Protein AF-A0A4Y7IIF0-F1 (afdb_monomer)

Solvent-accessible surface area (backbone atoms only — not comparable to full-atom values): 8599 Å² total; per-residue (Å²): 110,40,67,60,30,33,44,53,7,43,62,37,27,43,50,50,21,52,50,39,44,65,56,38,61,76,40,75,90,34,67,64,55,25,58,51,52,20,50,52,26,45,52,54,16,47,56,34,34,53,54,16,48,53,45,45,53,49,52,52,68,73,35,79,96,60,82,59,67,66,52,51,52,51,52,52,51,42,49,54,52,48,53,51,52,52,51,42,57,74,76,62,59,61,57,91,87,39,90,60,29,64,59,51,50,53,51,53,49,56,52,51,51,50,44,41,52,50,28,47,56,41,48,55,47,51,44,62,73,67,61,63,66,66,67,58,59,52,50,53,52,49,51,52,52,52,54,49,51,51,47,54,53,46,52,56,53,63,74,76,109

pLDDT: mean 95.7, std 2.89, range [79.69, 98.5]

Sequence (161 aa):
MHGILNALSWGFLFPVGVIMARYLRTFDSLDPAWFNLHVSCQVLGYILGVAGWGTGMKLGYESIGIEFPLHRKIGIALFCLCTMQVLFALFLRPKKDHKHRTLWNFYHHIQGYLIVILGIVNMFKGLTILSPADKWINSYTLILYILLGIAIFAEVVTWIV

Radius of gyration: 17.08 Å; Cα contacts (8 Å, |Δi|>4): 125; chains: 1; bounding box: 37×32×48 Å

Secondary structure (DSSP, 8-state):
-HHHHHHHIIIIIHHHHHHHHHHGGG-GGGTTHHHHHHHHHHHHHHHHHHHHHHHHHHHHHHSTT---HHHHHHHHHHHHHHHHHHHHHHHS---TT-TTHHHHHHHHHHHHHHHHHHHHHHHHHHHHHH---HHHHHHHHHHHHHHHHHHHHHHHHHHH-

Mean predicted aligned error: 3.1 Å

Structure (mmCIF, N/CA/C/O backbone):
data_AF-A0A4Y7IIF0-F1
#
_entry.id   AF-A0A4Y7IIF0-F1
#
loop_
_atom_site.group_PDB
_atom_site.id
_atom_site.type_symbol
_atom_site.label_atom_id
_atom_site.label_alt_id
_atom_site.label_comp_id
_atom_site.label_asym_id
_atom_site.label_entity_id
_atom_site.label_seq_id
_atom_site.pdbx_PDB_ins_code
_atom_site.Cartn_x
_atom_site.Cartn_y
_atom_site.Cartn_z
_atom_site.occupancy
_atom_site.B_iso_or_equiv
_atom_site.auth_seq_id
_atom_site.auth_comp_id
_atom_site.auth_asym_id
_atom_site.auth_atom_id
_atom_site.pdbx_PDB_model_num
ATOM 1 N N . MET A 1 1 ? 15.603 -1.467 -8.780 1.00 87.94 1 MET A N 1
ATOM 2 C CA . MET A 1 1 ? 15.177 -0.897 -7.479 1.00 87.94 1 MET A CA 1
ATOM 3 C C . MET A 1 1 ? 13.700 -0.498 -7.475 1.00 87.94 1 MET A C 1
ATOM 5 O O . MET A 1 1 ? 12.959 -1.065 -6.686 1.00 87.94 1 MET A O 1
ATOM 9 N N . HIS A 1 2 ? 13.251 0.385 -8.382 1.00 95.56 2 HIS A N 1
ATOM 10 C CA . HIS A 1 2 ? 11.852 0.845 -8.490 1.00 95.56 2 HIS A CA 1
ATOM 11 C C . HIS A 1 2 ? 10.797 -0.273 -8.355 1.00 95.56 2 HIS A C 1
ATOM 13 O O . HIS A 1 2 ? 9.946 -0.205 -7.473 1.00 95.56 2 HIS A O 1
ATOM 19 N N . GLY A 1 3 ? 10.874 -1.331 -9.172 1.00 95.31 3 GLY A N 1
ATOM 20 C CA . GLY A 1 3 ? 9.888 -2.421 -9.138 1.00 95.31 3 GLY A CA 1
ATOM 21 C C . GLY A 1 3 ? 9.791 -3.141 -7.786 1.00 95.31 3 GLY A C 1
ATOM 22 O O . GLY A 1 3 ? 8.690 -3.416 -7.327 1.00 95.31 3 GLY A O 1
ATOM 23 N N . ILE A 1 4 ? 10.921 -3.376 -7.106 1.00 96.06 4 ILE A N 1
ATOM 24 C CA . ILE A 1 4 ? 10.956 -4.054 -5.796 1.00 96.06 4 ILE A CA 1
ATOM 25 C C . ILE A 1 4 ? 10.292 -3.186 -4.721 1.00 96.06 4 ILE A C 1
ATOM 27 O O . ILE A 1 4 ? 9.462 -3.679 -3.961 1.00 96.06 4 ILE A O 1
ATOM 31 N N . LEU A 1 5 ? 10.612 -1.887 -4.689 1.00 97.94 5 LEU A N 1
ATOM 32 C CA . LEU A 1 5 ? 10.014 -0.943 -3.739 1.00 97.94 5 LEU A CA 1
ATOM 33 C C . LEU A 1 5 ? 8.489 -0.892 -3.888 1.00 97.94 5 LEU A C 1
ATOM 35 O O . LEU A 1 5 ? 7.765 -0.968 -2.898 1.00 97.94 5 LEU A O 1
ATOM 39 N N . ASN A 1 6 ? 8.002 -0.819 -5.128 1.00 97.81 6 ASN A N 1
ATOM 40 C CA . ASN A 1 6 ? 6.569 -0.760 -5.413 1.00 97.81 6 ASN A CA 1
ATOM 41 C C . ASN A 1 6 ? 5.860 -2.104 -5.173 1.00 97.81 6 ASN A C 1
ATOM 43 O O . ASN A 1 6 ? 4.716 -2.101 -4.723 1.00 97.81 6 ASN A O 1
ATOM 47 N N . ALA A 1 7 ? 6.537 -3.237 -5.390 1.00 97.12 7 ALA A N 1
ATOM 48 C CA . ALA A 1 7 ? 6.006 -4.558 -5.061 1.00 97.12 7 ALA A CA 1
ATOM 49 C C . ALA A 1 7 ? 5.789 -4.729 -3.552 1.00 97.12 7 ALA A C 1
ATOM 51 O O . ALA A 1 7 ? 4.722 -5.170 -3.136 1.00 97.12 7 ALA A O 1
ATOM 52 N N . LEU A 1 8 ? 6.768 -4.334 -2.732 1.00 98.12 8 LEU A N 1
ATOM 53 C CA . LEU A 1 8 ? 6.644 -4.385 -1.273 1.00 98.12 8 L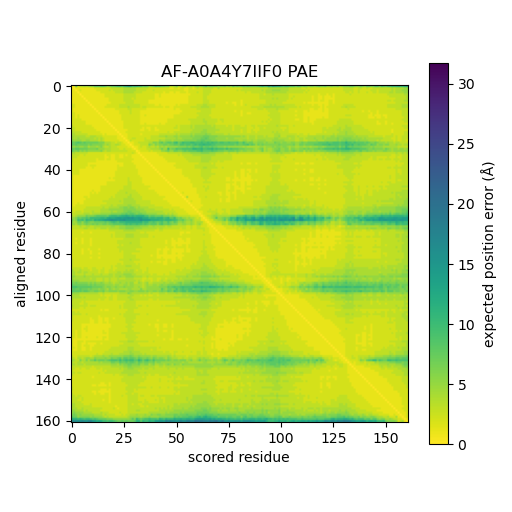EU A CA 1
ATOM 54 C C . LEU A 1 8 ? 5.611 -3.374 -0.755 1.00 98.12 8 LEU A C 1
ATOM 56 O O . LEU A 1 8 ? 4.833 -3.692 0.138 1.00 98.12 8 LEU A O 1
ATOM 60 N N . SER A 1 9 ? 5.581 -2.173 -1.333 1.00 98.44 9 SER A N 1
ATOM 61 C CA . SER A 1 9 ? 4.646 -1.104 -0.980 1.00 98.44 9 SER A CA 1
ATOM 62 C C . SER A 1 9 ? 3.218 -1.399 -1.470 1.00 98.44 9 SER A C 1
ATOM 64 O O . SER A 1 9 ? 2.416 -2.002 -0.753 1.00 98.44 9 SER A O 1
ATOM 66 N N . TRP A 1 10 ? 2.893 -0.977 -2.696 1.00 97.62 10 TRP A N 1
ATOM 67 C CA . TRP A 1 10 ? 1.559 -1.040 -3.299 1.00 97.62 10 TRP A CA 1
ATOM 68 C C . TRP A 1 10 ? 1.091 -2.469 -3.542 1.00 97.62 10 TRP A C 1
ATOM 70 O O . TRP A 1 10 ? -0.101 -2.749 -3.453 1.00 97.62 10 TRP A O 1
ATOM 80 N N . GLY A 1 11 ? 2.029 -3.367 -3.849 1.00 95.94 11 GLY A N 1
ATOM 81 C CA . GLY A 1 11 ? 1.728 -4.759 -4.153 1.00 95.94 11 GLY A CA 1
ATOM 82 C C . GLY A 1 11 ? 1.442 -5.633 -2.931 1.00 95.94 11 GLY A C 1
ATOM 83 O O . GLY A 1 11 ? 0.768 -6.647 -3.091 1.00 95.94 11 GLY A O 1
ATOM 84 N N . PHE A 1 12 ? 1.918 -5.264 -1.736 1.00 97.81 12 PHE A N 1
ATOM 85 C CA . PHE A 1 12 ? 1.857 -6.139 -0.561 1.00 97.81 12 PHE A CA 1
ATOM 86 C C . PHE A 1 12 ? 1.415 -5.427 0.724 1.00 97.81 12 PHE A C 1
ATOM 88 O O . PHE A 1 12 ? 0.351 -5.747 1.253 1.00 97.81 12 PHE A O 1
ATOM 95 N N . LEU A 1 13 ? 2.175 -4.444 1.221 1.00 98.44 13 LEU A N 1
ATOM 96 C CA . LEU A 1 13 ? 1.900 -3.805 2.516 1.00 98.44 13 LEU A CA 1
ATOM 97 C C . LEU A 1 13 ? 0.543 -3.090 2.559 1.00 98.44 13 LEU A C 1
ATOM 99 O O . LEU A 1 13 ? -0.176 -3.221 3.550 1.00 98.44 13 LEU A O 1
ATOM 103 N N . PHE A 1 14 ? 0.169 -2.376 1.492 1.00 98.12 14 PHE A N 1
ATOM 104 C CA . PHE A 1 14 ? -1.135 -1.705 1.410 1.00 98.12 14 PHE A CA 1
ATOM 105 C C . PHE A 1 14 ? -2.311 -2.704 1.472 1.00 98.12 14 PHE A C 1
ATOM 107 O O . PHE A 1 14 ? -3.145 -2.560 2.373 1.00 98.12 14 PHE A O 1
ATOM 114 N N . PRO A 1 15 ? -2.380 -3.737 0.600 1.00 98.12 15 PRO A N 1
ATOM 115 C CA . PRO A 1 15 ? -3.394 -4.790 0.692 1.00 98.12 15 PRO A CA 1
ATOM 116 C C . PRO A 1 15 ? -3.454 -5.471 2.064 1.00 98.12 15 PRO A C 1
ATOM 118 O O . PRO A 1 15 ? -4.530 -5.577 2.652 1.00 98.12 15 PRO A O 1
ATOM 121 N N . VAL A 1 16 ? -2.302 -5.881 2.607 1.00 98.25 16 VAL A N 1
ATOM 122 C CA . VAL A 1 16 ? -2.213 -6.565 3.907 1.00 98.25 16 VAL A CA 1
ATOM 123 C C . VAL A 1 16 ? -2.732 -5.672 5.033 1.00 98.25 16 VAL A C 1
ATOM 125 O O . VAL A 1 16 ? -3.555 -6.107 5.837 1.00 98.25 16 VAL A O 1
ATOM 128 N N . GLY A 1 17 ? -2.333 -4.399 5.061 1.00 97.75 17 GLY A N 1
ATOM 129 C CA . GLY A 1 17 ? -2.814 -3.441 6.052 1.00 97.75 17 GLY A CA 1
ATOM 130 C C . GLY A 1 17 ? -4.327 -3.208 5.980 1.00 97.75 17 GLY A C 1
ATOM 131 O O . GLY A 1 17 ? -4.964 -3.019 7.018 1.00 97.75 17 GLY A O 1
ATOM 132 N N . VAL A 1 18 ? -4.926 -3.230 4.784 1.00 97.31 18 VAL A N 1
ATOM 133 C CA . VAL A 1 18 ? -6.386 -3.108 4.607 1.00 97.31 18 VAL A CA 1
ATOM 134 C C . VAL A 1 18 ? -7.114 -4.363 5.091 1.00 97.31 18 VAL A C 1
ATOM 136 O O . VAL A 1 18 ? -8.102 -4.238 5.813 1.00 97.31 18 VAL A O 1
ATOM 139 N N . ILE A 1 19 ? -6.610 -5.554 4.753 1.00 97.06 19 ILE A N 1
ATOM 140 C CA . ILE A 1 19 ? -7.151 -6.839 5.225 1.00 97.06 19 ILE A CA 1
ATOM 141 C C . ILE A 1 19 ? -7.118 -6.884 6.757 1.00 97.06 19 ILE A C 1
ATOM 143 O O . ILE A 1 19 ? -8.152 -7.106 7.386 1.00 97.06 19 ILE A O 1
ATOM 147 N N . MET A 1 20 ? -5.975 -6.572 7.376 1.00 95.19 20 MET A N 1
ATOM 148 C CA . MET A 1 20 ? -5.856 -6.549 8.838 1.00 95.19 20 MET A CA 1
ATOM 149 C C . MET A 1 20 ? -6.840 -5.576 9.489 1.00 95.19 20 MET A C 1
ATOM 151 O O . MET A 1 20 ? -7.526 -5.951 10.434 1.00 95.19 20 MET A O 1
ATOM 155 N N . ALA A 1 21 ? -6.976 -4.354 8.965 1.00 95.88 21 ALA A N 1
ATOM 156 C CA . ALA A 1 21 ? -7.941 -3.401 9.510 1.00 95.88 21 ALA A CA 1
ATOM 157 C C . ALA A 1 21 ? -9.391 -3.863 9.375 1.00 95.88 21 ALA A C 1
ATOM 159 O O . ALA A 1 21 ? -10.197 -3.544 10.241 1.00 95.88 21 ALA A O 1
ATOM 160 N N . ARG A 1 22 ? -9.746 -4.568 8.297 1.00 95.12 22 ARG A N 1
ATOM 161 C CA . ARG A 1 22 ? -11.117 -5.043 8.080 1.00 95.12 22 ARG A CA 1
ATOM 162 C C . ARG A 1 22 ? -11.486 -6.159 9.051 1.00 95.12 22 ARG A C 1
ATOM 164 O O . ARG A 1 22 ? -12.557 -6.081 9.644 1.00 95.12 22 ARG A O 1
ATOM 171 N N . TYR A 1 23 ? -10.618 -7.156 9.196 1.00 95.25 23 TYR A N 1
ATOM 172 C CA . TYR A 1 23 ? -10.962 -8.393 9.900 1.00 95.25 23 TYR A CA 1
ATOM 173 C C . TYR A 1 23 ? -10.497 -8.423 11.350 1.00 95.25 23 TYR A C 1
ATOM 175 O O . TYR A 1 23 ? -11.199 -8.952 12.191 1.00 95.25 23 TYR A O 1
ATOM 183 N N . LEU A 1 24 ? -9.347 -7.837 11.693 1.00 93.69 24 LEU A N 1
ATOM 184 C CA . LEU A 1 24 ? -8.879 -7.882 13.084 1.00 93.69 24 LEU A CA 1
ATOM 185 C C . LEU A 1 24 ? -9.639 -6.899 13.982 1.00 93.69 24 LEU A C 1
ATOM 187 O O . LEU A 1 24 ? -9.710 -7.112 15.187 1.00 93.69 24 LEU A O 1
ATOM 191 N N . ARG A 1 25 ? -10.251 -5.850 13.410 1.00 92.25 25 ARG A N 1
ATOM 192 C CA . ARG A 1 25 ? -11.047 -4.874 14.173 1.00 92.25 25 ARG A CA 1
ATOM 193 C C . ARG A 1 25 ? -12.346 -5.440 14.755 1.00 92.25 25 ARG A C 1
ATOM 195 O O . ARG A 1 25 ? -12.983 -4.739 15.530 1.00 92.25 25 ARG A O 1
ATOM 202 N N . THR A 1 26 ? -12.797 -6.615 14.305 1.00 91.50 26 THR A N 1
ATOM 203 C CA . THR A 1 26 ? -14.040 -7.241 14.792 1.00 91.50 26 THR A CA 1
ATOM 204 C C . THR A 1 26 ? -13.846 -7.926 16.140 1.00 91.50 26 THR A C 1
ATOM 206 O O . THR A 1 26 ? -14.822 -8.238 16.806 1.00 91.50 26 THR A O 1
ATOM 209 N N . PHE A 1 27 ? -12.597 -8.162 16.543 1.00 90.50 27 PHE A N 1
ATOM 210 C CA . PHE A 1 27 ? -12.260 -8.796 17.808 1.00 90.50 27 PHE A CA 1
ATOM 211 C C . PHE A 1 27 ? -11.881 -7.726 18.830 1.00 90.50 27 PHE A C 1
ATOM 213 O O . PHE A 1 27 ? -10.809 -7.128 18.734 1.00 90.50 27 PHE A O 1
ATOM 220 N N . ASP A 1 28 ? -12.724 -7.523 19.843 1.00 89.06 28 ASP A N 1
ATOM 221 C CA . ASP A 1 28 ? -12.468 -6.537 20.904 1.00 89.06 28 ASP A CA 1
ATOM 222 C C . ASP A 1 28 ? -11.149 -6.805 21.651 1.00 89.06 28 ASP A C 1
ATOM 224 O O . ASP A 1 28 ? -10.451 -5.873 22.046 1.00 89.06 28 ASP A O 1
ATOM 228 N N . SER A 1 29 ? -10.747 -8.077 21.772 1.00 91.44 29 SER A N 1
ATOM 229 C CA . SER A 1 29 ? -9.470 -8.488 22.378 1.00 91.44 29 SER A CA 1
ATOM 230 C C . SER A 1 29 ? -8.231 -8.015 21.609 1.00 91.44 29 SER A C 1
ATOM 232 O O . SER A 1 29 ? -7.125 -8.049 22.148 1.00 91.44 29 SER A O 1
ATOM 234 N N . LEU A 1 30 ? -8.398 -7.579 20.357 1.00 91.69 30 LEU A N 1
ATOM 235 C CA . LEU A 1 30 ? -7.330 -7.062 19.510 1.00 91.69 30 LEU A CA 1
ATOM 236 C C . LEU A 1 30 ? -7.310 -5.531 19.447 1.00 91.69 30 LEU A C 1
ATOM 238 O O . LEU A 1 30 ? -6.503 -4.986 18.693 1.00 91.69 30 LEU A O 1
ATOM 242 N N . ASP A 1 31 ? -8.136 -4.805 20.205 1.00 90.94 31 ASP A N 1
ATOM 243 C CA . ASP A 1 31 ? -7.987 -3.350 20.356 1.00 90.94 31 ASP A CA 1
ATOM 244 C C . ASP A 1 31 ? -6.903 -3.045 21.413 1.00 90.94 31 ASP A C 1
ATOM 246 O O . ASP A 1 31 ? -6.967 -3.584 22.518 1.00 90.94 31 ASP A O 1
ATOM 250 N N . PRO A 1 32 ? -5.876 -2.211 21.133 1.00 93.75 32 PRO A N 1
ATOM 251 C CA . PRO A 1 32 ? -5.616 -1.427 19.917 1.00 93.75 32 PRO A CA 1
ATOM 252 C C . PRO A 1 32 ? -4.649 -2.093 18.913 1.00 93.75 32 PRO A C 1
ATOM 254 O O . PRO A 1 32 ? -4.182 -1.440 17.976 1.00 93.75 32 PRO A O 1
ATOM 257 N N . ALA A 1 33 ? -4.297 -3.367 19.100 1.00 95.94 33 ALA A N 1
ATOM 258 C CA . ALA A 1 33 ? -3.335 -4.088 18.263 1.00 95.94 33 ALA A CA 1
ATOM 259 C C . ALA A 1 33 ? -3.685 -4.064 16.762 1.00 95.94 33 ALA A C 1
ATOM 261 O O . ALA A 1 33 ? -2.808 -3.768 15.950 1.00 95.94 33 ALA A O 1
ATOM 262 N N . TRP A 1 34 ? -4.949 -4.291 16.377 1.00 96.19 34 TRP A N 1
ATOM 263 C CA . TRP A 1 34 ? -5.381 -4.231 14.971 1.00 96.19 34 TRP A CA 1
ATOM 264 C C . TRP A 1 34 ? -5.086 -2.861 14.343 1.00 96.19 34 TRP A C 1
ATOM 266 O O . TRP A 1 34 ? -4.657 -2.769 13.190 1.00 96.19 34 TRP A O 1
ATOM 276 N N . PHE A 1 35 ? -5.296 -1.789 15.115 1.00 95.25 35 PHE A N 1
ATOM 277 C CA . PHE A 1 35 ? -5.114 -0.418 14.660 1.00 95.25 35 PHE A CA 1
ATOM 278 C C . PHE A 1 35 ? -3.629 -0.124 14.457 1.00 95.25 35 PHE A C 1
ATOM 280 O O . PHE A 1 35 ? -3.247 0.422 13.423 1.00 95.25 35 PHE A O 1
ATOM 287 N N . ASN A 1 36 ? -2.788 -0.555 15.399 1.00 97.00 36 ASN A N 1
ATOM 288 C CA . ASN A 1 36 ? -1.339 -0.409 15.299 1.00 97.00 36 ASN A CA 1
ATOM 289 C C . ASN A 1 36 ? -0.778 -1.187 14.104 1.00 97.00 36 ASN A C 1
ATOM 291 O O . ASN A 1 36 ? -0.030 -0.618 13.317 1.00 97.00 36 ASN A O 1
ATOM 295 N N . LEU A 1 37 ? -1.195 -2.443 13.908 1.00 97.12 37 LEU A N 1
ATOM 296 C CA . LEU A 1 37 ? -0.780 -3.256 12.761 1.00 97.12 37 LEU A CA 1
ATOM 297 C C . LEU A 1 37 ? -1.164 -2.604 11.430 1.00 97.12 37 LEU A C 1
ATOM 299 O O . LEU A 1 37 ? -0.337 -2.514 10.520 1.00 97.12 37 LEU A O 1
ATOM 303 N N . HIS A 1 38 ? -2.397 -2.099 11.325 1.00 97.62 38 HIS A N 1
ATOM 304 C CA . HIS A 1 38 ? -2.831 -1.348 10.153 1.00 97.62 38 HIS A CA 1
ATOM 305 C C . HIS A 1 38 ? -1.926 -0.139 9.905 1.00 97.62 38 HIS A C 1
ATOM 307 O O . HIS A 1 38 ? -1.354 -0.022 8.823 1.00 97.62 38 HIS A O 1
ATOM 313 N N . VAL A 1 39 ? -1.764 0.737 10.902 1.00 97.19 39 VAL A N 1
ATOM 314 C CA . VAL A 1 39 ? -0.964 1.963 10.775 1.00 97.19 39 VAL A CA 1
ATOM 315 C C . VAL A 1 39 ? 0.484 1.641 10.413 1.00 97.19 39 VAL A C 1
ATOM 317 O O . VAL A 1 39 ? 1.022 2.266 9.504 1.00 97.19 39 VAL A O 1
ATOM 320 N N . SER A 1 40 ? 1.101 0.641 11.046 1.00 97.81 40 SER A N 1
ATOM 321 C CA . SER A 1 40 ? 2.464 0.207 10.730 1.00 97.81 40 SER A CA 1
ATOM 322 C C . SER A 1 40 ? 2.601 -0.216 9.268 1.00 97.81 40 SER A C 1
ATOM 324 O O . SER A 1 40 ? 3.511 0.255 8.586 1.00 97.81 40 SER A O 1
ATOM 326 N N . CYS A 1 41 ? 1.676 -1.029 8.748 1.00 98.31 41 CYS A N 1
ATOM 327 C CA . CYS A 1 41 ? 1.676 -1.394 7.331 1.00 98.31 41 CYS A CA 1
ATOM 328 C C . CYS A 1 41 ? 1.495 -0.187 6.411 1.00 98.31 41 CYS A C 1
ATOM 330 O O . CYS A 1 41 ? 2.225 -0.077 5.428 1.00 98.31 41 CYS A O 1
ATOM 332 N N . GLN A 1 42 ? 0.570 0.728 6.725 1.00 98.25 42 GLN A N 1
ATOM 333 C CA . GLN A 1 42 ? 0.328 1.902 5.882 1.00 98.25 42 GLN A CA 1
ATOM 334 C C . GLN A 1 42 ? 1.515 2.868 5.876 1.00 98.25 42 GLN A C 1
ATOM 336 O O . GLN A 1 42 ? 1.890 3.369 4.821 1.00 98.25 42 GLN A O 1
ATOM 341 N N . VAL A 1 43 ? 2.144 3.112 7.028 1.00 97.94 43 VAL A N 1
ATOM 342 C CA . VAL A 1 43 ? 3.302 4.011 7.135 1.00 97.94 43 VAL A CA 1
ATOM 343 C C . VAL A 1 43 ? 4.518 3.415 6.428 1.00 97.94 43 VAL A C 1
ATOM 345 O O . VAL A 1 43 ? 5.136 4.097 5.612 1.00 97.94 43 VAL A O 1
ATOM 348 N N . LEU A 1 44 ? 4.837 2.139 6.672 1.00 98.31 44 LEU A N 1
ATOM 349 C CA . LEU A 1 44 ? 5.940 1.461 5.981 1.00 98.31 44 LEU A CA 1
ATOM 350 C C . LEU A 1 44 ? 5.683 1.377 4.473 1.00 98.31 44 LEU A C 1
ATOM 352 O O . LEU A 1 44 ? 6.570 1.683 3.673 1.00 98.31 44 LEU A O 1
ATOM 356 N N . GLY A 1 45 ? 4.455 1.026 4.084 1.00 98.44 45 GLY A N 1
ATOM 357 C CA . GLY A 1 45 ? 4.015 1.008 2.695 1.00 98.44 45 GLY A CA 1
ATOM 358 C C . GLY A 1 45 ? 4.191 2.372 2.039 1.00 98.44 45 GLY A C 1
ATOM 359 O O . GLY A 1 45 ? 4.777 2.454 0.963 1.00 98.44 45 GLY A O 1
ATOM 360 N N . TYR A 1 46 ? 3.774 3.450 2.700 1.00 98.44 46 TYR A N 1
ATOM 361 C CA . TYR A 1 46 ? 3.912 4.809 2.187 1.00 98.44 46 TYR A CA 1
ATOM 362 C C . TYR A 1 46 ? 5.376 5.242 2.046 1.00 98.44 46 TYR A C 1
ATOM 364 O O . TYR A 1 46 ? 5.742 5.761 0.996 1.00 98.44 46 TYR A O 1
ATOM 372 N N . ILE A 1 47 ? 6.242 4.970 3.029 1.00 98.38 47 ILE A N 1
ATOM 373 C CA . ILE A 1 47 ? 7.682 5.287 2.948 1.00 98.38 47 ILE A CA 1
ATOM 374 C C . ILE A 1 47 ? 8.322 4.603 1.731 1.00 98.38 47 ILE A C 1
ATOM 376 O O . ILE A 1 47 ? 8.988 5.253 0.920 1.00 98.38 47 ILE A O 1
ATOM 380 N N . LEU A 1 48 ? 8.077 3.300 1.561 1.00 98.50 48 LEU A N 1
ATOM 381 C CA . LEU A 1 48 ? 8.562 2.554 0.398 1.00 98.50 48 LEU A CA 1
ATOM 382 C C . LEU A 1 48 ? 7.927 3.055 -0.907 1.00 98.50 48 LEU A C 1
ATOM 384 O O . LEU A 1 48 ? 8.598 3.099 -1.936 1.00 98.50 48 LEU A O 1
ATOM 388 N N . GLY A 1 49 ? 6.661 3.469 -0.862 1.00 98.00 49 GLY A N 1
ATOM 389 C CA . GLY A 1 49 ? 5.916 4.018 -1.992 1.00 98.00 49 GLY A CA 1
ATOM 390 C C . GLY A 1 49 ? 6.452 5.371 -2.457 1.00 98.00 49 GLY A C 1
ATOM 391 O O . GLY A 1 49 ? 6.574 5.584 -3.658 1.00 98.00 49 GLY A O 1
ATOM 392 N N . VAL A 1 50 ? 6.857 6.253 -1.535 1.00 98.25 50 VAL A N 1
ATOM 393 C CA . VAL A 1 50 ? 7.530 7.531 -1.833 1.00 98.25 50 VAL A CA 1
ATOM 394 C C . VAL A 1 50 ? 8.859 7.270 -2.544 1.00 98.25 50 VAL A C 1
ATOM 396 O O . VAL A 1 50 ? 9.121 7.845 -3.601 1.00 98.25 50 VAL A O 1
ATOM 399 N N . ALA A 1 51 ? 9.683 6.361 -2.011 1.00 98.12 51 ALA A N 1
ATOM 400 C CA . ALA A 1 51 ? 10.948 5.982 -2.640 1.00 98.12 51 ALA A CA 1
ATOM 401 C C . ALA A 1 51 ? 10.729 5.306 -4.010 1.00 98.12 51 ALA A C 1
ATOM 403 O O . ALA A 1 51 ? 11.431 5.589 -4.986 1.00 98.12 51 ALA A O 1
ATOM 404 N N . GLY A 1 52 ? 9.720 4.439 -4.111 1.00 97.81 52 GLY A N 1
ATOM 405 C CA . GLY A 1 52 ? 9.295 3.799 -5.350 1.00 97.81 52 GLY A CA 1
ATOM 406 C C . GLY A 1 52 ? 8.857 4.820 -6.398 1.00 97.81 52 GLY A C 1
ATOM 407 O O . GLY A 1 52 ? 9.334 4.778 -7.528 1.00 97.81 52 GLY A O 1
ATOM 408 N N . TRP A 1 53 ? 8.015 5.779 -6.027 1.00 97.56 53 TRP A N 1
ATOM 409 C CA . TRP A 1 53 ? 7.578 6.861 -6.904 1.00 97.56 53 TRP A CA 1
ATOM 410 C C . TRP A 1 53 ? 8.757 7.732 -7.353 1.00 97.56 53 TRP A C 1
ATOM 412 O O . TRP A 1 53 ? 8.956 7.909 -8.553 1.00 97.56 53 TRP A O 1
ATOM 422 N N . GLY A 1 54 ? 9.606 8.181 -6.422 1.00 97.56 54 GLY A N 1
ATOM 423 C CA . GLY A 1 54 ? 10.772 9.012 -6.732 1.00 97.56 54 GLY A CA 1
ATOM 424 C C . GLY A 1 54 ? 11.757 8.327 -7.684 1.00 97.56 54 GLY A C 1
ATOM 425 O O . GLY A 1 54 ? 12.196 8.924 -8.666 1.00 97.56 54 GLY A O 1
ATOM 426 N N . THR A 1 55 ? 12.046 7.040 -7.464 1.00 97.38 55 THR A N 1
ATOM 427 C CA . THR A 1 55 ? 12.877 6.258 -8.397 1.00 97.38 55 THR A CA 1
ATOM 428 C C . THR A 1 55 ? 12.210 6.066 -9.760 1.00 97.38 55 THR A C 1
ATOM 430 O O . THR A 1 55 ? 12.910 6.053 -10.766 1.00 97.38 55 THR A O 1
ATOM 433 N N . GLY A 1 56 ? 10.879 5.971 -9.827 1.00 95.88 56 GLY A N 1
ATOM 434 C CA . GLY A 1 56 ? 10.135 5.905 -11.090 1.00 95.88 56 GLY A CA 1
ATOM 435 C C . GLY A 1 56 ? 10.202 7.210 -11.886 1.00 95.88 56 GLY A C 1
ATOM 436 O O . GLY A 1 56 ? 10.431 7.184 -13.093 1.00 95.88 56 GLY A O 1
ATOM 437 N N . MET A 1 57 ? 10.080 8.353 -11.205 1.00 95.62 57 MET A N 1
ATOM 438 C CA . MET A 1 57 ? 10.247 9.674 -11.821 1.00 95.62 57 MET A CA 1
ATO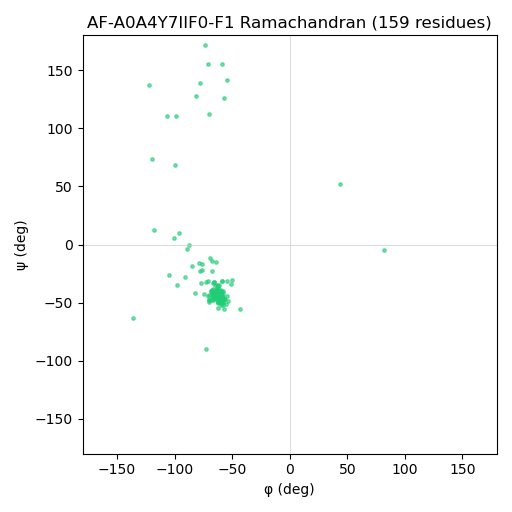M 439 C C . MET A 1 57 ? 11.666 9.859 -12.364 1.00 95.62 57 MET A C 1
ATOM 441 O O . MET A 1 57 ? 11.832 10.309 -13.496 1.00 95.62 57 MET A O 1
ATOM 445 N N . LYS A 1 58 ? 12.679 9.445 -11.591 1.00 95.56 58 LYS A N 1
ATOM 446 C CA . LYS A 1 58 ? 14.077 9.459 -12.031 1.00 95.56 58 LYS A CA 1
ATOM 447 C C . LYS A 1 58 ? 14.291 8.595 -13.279 1.00 95.56 58 LYS A C 1
ATOM 449 O O . LYS A 1 58 ? 14.858 9.084 -14.247 1.00 95.56 58 LYS A O 1
ATOM 454 N N . LEU A 1 59 ? 13.780 7.360 -13.291 1.00 93.38 59 LEU A N 1
ATOM 455 C CA . LEU A 1 59 ? 13.867 6.476 -14.461 1.00 93.38 59 LEU A CA 1
ATOM 456 C C . LEU A 1 59 ? 13.223 7.102 -15.704 1.00 93.38 59 LEU A C 1
ATOM 458 O O . LEU A 1 59 ? 13.788 7.014 -16.790 1.00 93.38 59 LEU A O 1
ATOM 462 N N . GLY A 1 60 ? 12.068 7.753 -15.548 1.00 91.88 60 GLY A N 1
ATOM 463 C CA . GLY A 1 60 ? 11.406 8.457 -16.646 1.00 91.88 60 GLY A CA 1
ATOM 464 C C . GLY A 1 60 ? 12.220 9.636 -17.185 1.00 91.88 60 GLY A C 1
ATOM 465 O O . GLY A 1 60 ? 12.252 9.843 -18.391 1.00 91.88 60 GLY A O 1
ATOM 466 N N . TYR A 1 61 ? 12.902 10.382 -16.311 1.00 92.12 61 TYR A N 1
ATOM 467 C CA . TYR A 1 61 ? 13.796 11.472 -16.713 1.00 92.12 61 TYR A CA 1
ATOM 468 C C . TYR A 1 61 ? 15.049 10.963 -17.445 1.00 92.12 61 TYR A C 1
ATOM 470 O O . TYR A 1 61 ? 15.469 11.555 -18.434 1.00 92.12 61 TYR A O 1
ATOM 478 N N . GLU A 1 62 ? 15.630 9.853 -16.985 1.00 93.69 62 GLU A N 1
ATOM 479 C CA . GLU A 1 62 ? 16.842 9.261 -17.572 1.00 93.69 62 GLU A CA 1
ATOM 480 C C . GLU A 1 62 ? 16.572 8.498 -18.887 1.00 93.69 62 GLU A C 1
ATOM 482 O O . GLU A 1 62 ? 17.499 8.256 -19.657 1.00 93.69 62 GLU A O 1
ATOM 487 N N . SER A 1 63 ? 15.314 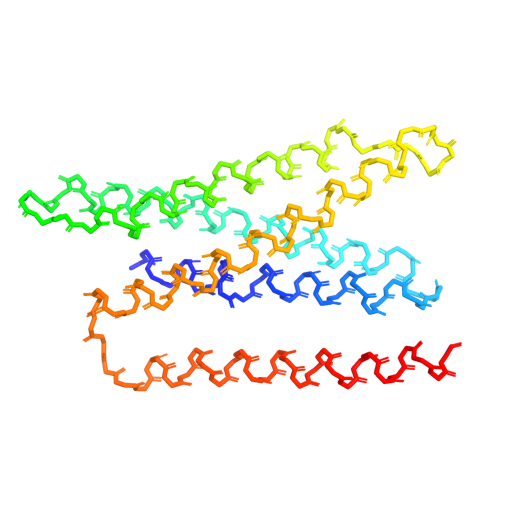8.146 -19.183 1.00 89.69 63 SER A N 1
ATOM 488 C CA . SER A 1 63 ? 14.920 7.355 -20.363 1.00 89.69 63 SER A CA 1
ATOM 489 C C . SER A 1 63 ? 14.380 8.233 -21.498 1.00 89.69 63 SER A C 1
ATOM 491 O O . SER A 1 63 ? 13.193 8.197 -21.827 1.00 89.69 63 SER A O 1
ATOM 493 N N . ILE A 1 64 ? 15.249 9.042 -22.108 1.00 89.31 64 ILE A N 1
ATOM 494 C CA . ILE A 1 64 ? 14.866 9.982 -23.176 1.00 89.31 64 ILE A CA 1
ATOM 495 C C . ILE A 1 64 ? 14.198 9.236 -24.344 1.00 89.31 64 ILE A C 1
ATOM 497 O O . ILE A 1 64 ? 14.754 8.290 -24.896 1.00 89.31 64 ILE A O 1
ATOM 501 N N . GLY A 1 65 ? 12.998 9.679 -24.732 1.00 87.62 65 GLY A N 1
ATOM 502 C CA . GLY A 1 65 ? 12.240 9.117 -25.858 1.00 87.62 65 GLY A CA 1
ATOM 503 C C . GLY A 1 65 ? 11.446 7.842 -25.547 1.00 87.62 65 GLY A C 1
ATOM 504 O O . GLY A 1 65 ? 10.679 7.399 -26.398 1.00 87.62 65 GLY A O 1
ATOM 505 N N . ILE A 1 66 ? 11.566 7.278 -24.340 1.00 89.44 66 ILE A N 1
ATOM 506 C CA . ILE A 1 66 ? 10.783 6.118 -23.898 1.00 89.44 66 ILE A CA 1
ATOM 507 C C . ILE A 1 66 ? 9.737 6.591 -22.892 1.00 89.44 66 ILE A C 1
ATOM 509 O O . ILE A 1 66 ? 10.053 6.946 -21.758 1.00 89.44 66 ILE A O 1
ATOM 513 N N . GLU A 1 67 ? 8.465 6.559 -23.286 1.00 89.31 67 GLU A N 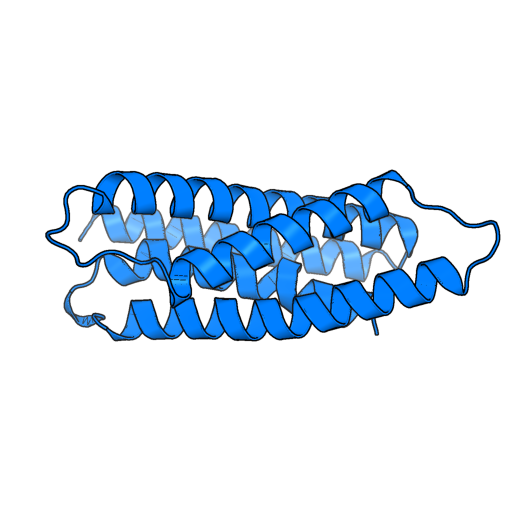1
ATOM 514 C CA . GLU A 1 67 ? 7.369 6.954 -22.407 1.00 89.31 67 GLU A CA 1
ATOM 515 C C . GLU A 1 67 ? 6.337 5.848 -22.198 1.00 89.31 67 GLU A C 1
ATOM 517 O O . GLU A 1 67 ? 5.840 5.229 -23.135 1.00 89.31 67 GLU A O 1
ATOM 522 N N . PHE A 1 68 ? 5.912 5.702 -20.942 1.00 94.19 68 PHE A N 1
ATOM 523 C CA . PHE A 1 68 ? 4.777 4.868 -20.551 1.00 94.19 68 PHE A CA 1
ATOM 524 C C . PHE A 1 68 ? 3.702 5.735 -19.878 1.00 94.19 68 PHE A C 1
ATOM 526 O O . PHE A 1 68 ? 3.538 5.699 -18.652 1.00 94.19 68 PHE A O 1
ATOM 533 N N . PRO A 1 69 ? 2.964 6.558 -20.651 1.00 93.56 69 PRO A N 1
ATOM 534 C CA . PRO A 1 69 ? 2.146 7.642 -20.110 1.00 93.56 69 PRO A CA 1
ATOM 535 C C . PRO A 1 69 ? 1.032 7.147 -19.187 1.00 93.56 69 PRO A C 1
ATOM 537 O O . PRO A 1 69 ? 0.734 7.798 -18.190 1.00 93.56 69 PRO A O 1
ATOM 540 N N . LEU A 1 70 ? 0.432 5.990 -19.474 1.00 96.88 70 LEU A N 1
ATOM 541 C CA . LEU A 1 70 ? -0.642 5.446 -18.644 1.00 96.88 70 LEU A CA 1
ATOM 542 C C . LEU A 1 70 ? -0.131 4.962 -17.278 1.00 96.88 70 LEU A C 1
ATOM 544 O O . LEU A 1 70 ? -0.707 5.328 -16.258 1.00 96.88 70 LEU A O 1
ATOM 548 N N . HIS A 1 71 ? 0.963 4.194 -17.247 1.00 97.25 71 HIS A N 1
ATOM 549 C CA . HIS A 1 71 ? 1.594 3.750 -15.996 1.00 97.25 71 HIS A CA 1
ATOM 550 C C . HIS A 1 71 ? 2.066 4.946 -15.157 1.00 97.25 71 HIS A C 1
ATOM 552 O O . HIS A 1 71 ? 1.794 5.018 -13.960 1.00 97.25 71 HIS A O 1
ATOM 558 N N . ARG A 1 72 ? 2.687 5.944 -15.804 1.00 96.75 72 ARG A N 1
ATOM 559 C CA . ARG A 1 72 ? 3.126 7.189 -15.159 1.00 96.75 72 ARG A CA 1
ATOM 560 C C . ARG A 1 72 ? 1.952 7.964 -14.550 1.00 96.75 72 ARG A C 1
ATOM 562 O O . ARG A 1 72 ? 2.012 8.331 -13.381 1.00 96.75 72 ARG A O 1
ATOM 569 N N . LYS A 1 73 ? 0.869 8.180 -15.306 1.00 97.62 73 LYS A N 1
ATOM 570 C CA . LYS A 1 73 ? -0.327 8.901 -14.829 1.00 97.62 73 LYS A CA 1
ATOM 571 C C . LYS A 1 73 ? -0.998 8.188 -13.655 1.00 97.62 73 LYS A C 1
ATOM 573 O O . LYS A 1 73 ? -1.313 8.842 -12.666 1.00 97.62 73 LYS A O 1
ATOM 578 N N . ILE A 1 74 ? -1.168 6.864 -13.734 1.00 98.25 74 ILE A N 1
ATOM 579 C CA . ILE A 1 74 ? -1.727 6.077 -12.625 1.00 98.25 74 ILE A CA 1
ATOM 580 C C . ILE A 1 74 ? -0.804 6.150 -11.406 1.00 98.25 74 ILE A C 1
ATOM 582 O O . ILE A 1 74 ? -1.288 6.395 -10.308 1.00 98.25 74 ILE A O 1
ATOM 586 N N . GLY A 1 75 ? 0.511 5.998 -11.587 1.00 97.88 75 GLY A N 1
ATOM 587 C CA . GLY A 1 75 ? 1.486 6.082 -10.499 1.00 97.88 75 GLY A CA 1
ATOM 588 C C . GLY A 1 75 ? 1.485 7.437 -9.783 1.00 97.88 75 GLY A C 1
ATOM 589 O O . GLY A 1 75 ? 1.528 7.477 -8.556 1.00 97.88 75 GLY A O 1
ATOM 590 N N . ILE A 1 76 ? 1.375 8.546 -10.523 1.00 98.12 76 ILE A N 1
ATOM 591 C CA . ILE A 1 76 ? 1.257 9.892 -9.938 1.00 98.12 76 ILE A CA 1
ATOM 592 C C . ILE A 1 76 ? -0.071 10.041 -9.186 1.00 98.12 76 ILE A C 1
ATOM 594 O O . ILE A 1 76 ? -0.071 10.486 -8.041 1.00 98.12 76 ILE A O 1
ATOM 598 N N . ALA A 1 77 ? -1.193 9.628 -9.786 1.00 98.12 77 ALA A N 1
ATOM 599 C CA . ALA A 1 77 ? -2.500 9.690 -9.132 1.00 98.12 77 ALA A CA 1
ATOM 600 C C . ALA A 1 77 ? -2.528 8.860 -7.838 1.00 98.12 77 ALA A C 1
ATOM 602 O O . ALA A 1 77 ? -2.987 9.341 -6.804 1.00 98.12 77 ALA A O 1
ATOM 603 N N . LEU A 1 78 ? -1.979 7.643 -7.880 1.00 97.62 78 LEU A N 1
ATOM 604 C CA . LEU A 1 78 ? -1.839 6.748 -6.735 1.00 97.62 78 LEU A CA 1
ATOM 605 C C . LEU A 1 78 ? -1.037 7.403 -5.605 1.00 97.62 78 LEU A C 1
ATOM 607 O O . LEU A 1 78 ? -1.481 7.396 -4.458 1.00 97.62 78 LEU A O 1
ATOM 611 N N . PHE A 1 79 ? 0.109 8.006 -5.935 1.00 98.12 79 PHE A N 1
ATOM 612 C CA . PHE A 1 79 ? 0.934 8.725 -4.971 1.00 98.12 79 PHE A CA 1
ATOM 613 C C . PHE A 1 79 ? 0.165 9.885 -4.327 1.00 98.12 79 PHE A C 1
ATOM 615 O O . PHE A 1 79 ? 0.082 9.952 -3.104 1.00 98.12 79 PHE A O 1
ATOM 622 N N . CYS A 1 80 ? -0.472 10.751 -5.122 1.00 98.38 80 CYS A N 1
ATOM 623 C CA . CYS A 1 80 ? -1.251 11.882 -4.608 1.00 98.38 80 CYS A CA 1
ATOM 624 C C . CYS A 1 80 ? -2.404 11.437 -3.693 1.00 98.38 80 CYS A C 1
ATOM 626 O O . CYS A 1 80 ? -2.565 11.978 -2.597 1.00 98.38 80 CYS A O 1
ATOM 628 N N . LEU A 1 81 ? -3.179 10.431 -4.112 1.00 98.19 81 LEU A N 1
ATOM 629 C CA . LEU A 1 81 ? -4.279 9.877 -3.319 1.00 98.19 81 LEU A CA 1
ATOM 630 C C . LEU A 1 81 ? -3.772 9.274 -2.008 1.00 98.19 81 LEU A C 1
ATOM 632 O O . LEU A 1 81 ? -4.376 9.488 -0.958 1.00 98.19 81 LEU A O 1
ATOM 636 N N . CYS A 1 82 ? -2.658 8.545 -2.039 1.00 98.19 82 CYS A N 1
ATOM 637 C CA . CYS A 1 82 ? -2.086 7.947 -0.841 1.00 98.19 82 CYS A CA 1
ATOM 638 C C . CYS A 1 82 ? -1.544 8.998 0.134 1.00 98.19 82 CYS A C 1
ATOM 640 O O . CYS A 1 82 ? -1.844 8.939 1.324 1.00 98.19 82 CYS A O 1
ATOM 642 N N . THR A 1 83 ? -0.836 10.012 -0.365 1.00 98.25 83 THR A N 1
ATOM 643 C CA . THR A 1 83 ? -0.381 11.145 0.449 1.00 98.25 83 THR A CA 1
ATOM 644 C C . THR A 1 83 ? -1.562 11.819 1.138 1.00 98.25 83 THR A C 1
ATOM 646 O O . THR A 1 83 ? -1.542 12.026 2.350 1.00 98.25 83 THR A O 1
ATOM 649 N N . MET A 1 84 ? -2.641 12.092 0.399 1.00 97.81 84 MET A N 1
ATOM 650 C CA . MET A 1 84 ? -3.850 12.683 0.970 1.00 97.81 84 MET A CA 1
ATOM 651 C C . MET A 1 84 ? -4.497 11.764 2.022 1.00 97.81 84 MET A C 1
ATOM 653 O O . MET A 1 84 ? -4.868 12.234 3.095 1.00 97.81 84 MET A O 1
ATOM 657 N N . GLN A 1 85 ? -4.574 10.456 1.762 1.00 97.75 85 GLN A N 1
ATOM 658 C CA . GLN A 1 85 ? -5.102 9.452 2.692 1.00 97.75 85 GLN A CA 1
ATOM 659 C C . GLN A 1 85 ? -4.319 9.427 4.015 1.00 97.75 85 GLN A C 1
ATOM 661 O O . GLN A 1 85 ? -4.922 9.452 5.089 1.00 97.75 85 GLN A O 1
ATOM 666 N N . VAL A 1 86 ? -2.984 9.398 3.943 1.00 96.75 86 VAL A N 1
ATOM 667 C CA . VAL A 1 86 ? -2.092 9.349 5.111 1.00 96.75 86 VAL A CA 1
ATOM 668 C C . VAL A 1 86 ? -2.176 10.646 5.912 1.00 96.75 86 VAL A C 1
ATOM 670 O O . VAL A 1 86 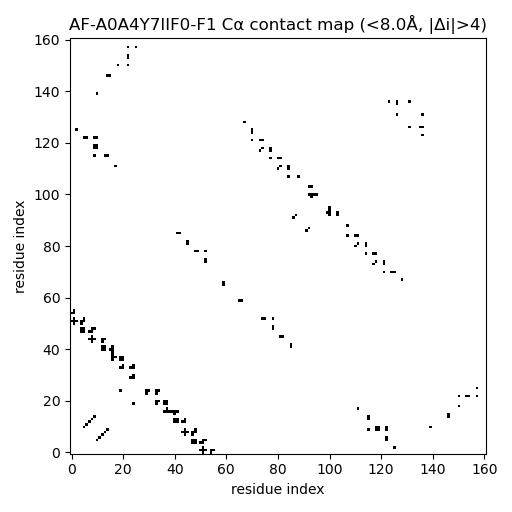? -2.384 10.599 7.124 1.00 96.75 86 VAL A O 1
ATOM 673 N N . LEU A 1 87 ? -2.098 11.809 5.256 1.00 96.56 87 LEU A N 1
ATOM 674 C CA . LEU A 1 87 ? -2.192 13.106 5.934 1.00 96.56 87 LEU A CA 1
ATOM 675 C C . LEU A 1 87 ? -3.545 13.280 6.639 1.00 96.56 87 LEU A C 1
ATOM 677 O O . LEU A 1 87 ? -3.593 13.672 7.805 1.00 96.56 87 LEU A O 1
ATOM 681 N N . PHE A 1 88 ? -4.650 12.928 5.975 1.00 95.38 88 PHE A N 1
ATOM 682 C CA . PHE A 1 88 ? -5.986 13.014 6.572 1.00 95.38 88 PHE A CA 1
ATOM 683 C C . PHE A 1 88 ? -6.161 12.037 7.738 1.00 95.38 88 PHE A C 1
ATOM 685 O O . PHE A 1 88 ? -6.895 12.333 8.682 1.00 95.38 88 PHE A O 1
ATOM 692 N N . ALA A 1 89 ? -5.500 10.879 7.694 1.00 94.94 89 ALA A N 1
ATOM 693 C CA . ALA A 1 89 ? -5.564 9.901 8.771 1.00 94.94 89 ALA A CA 1
ATOM 694 C C . ALA A 1 89 ? -4.709 10.257 9.988 1.00 94.94 89 ALA A C 1
ATOM 696 O O . ALA A 1 89 ? -5.121 9.957 11.108 1.00 94.94 89 ALA A O 1
ATOM 697 N N . LEU A 1 90 ? -3.567 10.915 9.792 1.00 93.25 90 LEU A N 1
ATOM 698 C CA . LEU A 1 90 ? -2.689 11.323 10.888 1.00 93.25 90 LEU A CA 1
ATOM 699 C C . LEU A 1 90 ? -3.140 12.630 11.544 1.00 93.25 90 LEU A C 1
ATOM 701 O O . LEU A 1 90 ? -3.131 12.728 12.767 1.00 93.25 90 LEU A O 1
ATOM 705 N N . PHE A 1 91 ? -3.561 13.618 10.750 1.00 94.06 91 PHE A N 1
ATOM 706 C CA . PHE A 1 91 ? -3.809 14.974 11.251 1.00 94.06 91 PHE A CA 1
ATOM 707 C C . PHE A 1 91 ? -5.289 15.330 11.392 1.00 94.06 91 PHE A C 1
ATOM 709 O O . PHE A 1 91 ? -5.635 16.173 12.214 1.00 94.06 91 PHE A O 1
ATOM 716 N N . LEU A 1 92 ? -6.174 14.701 10.610 1.00 94.06 92 LEU A N 1
ATOM 717 C CA . LEU A 1 92 ? -7.584 15.101 10.509 1.00 94.06 92 LEU A CA 1
ATOM 718 C C . LEU A 1 92 ? -8.562 14.014 10.966 1.00 94.06 92 LEU A C 1
ATOM 720 O O . LEU A 1 92 ? -9.761 14.129 10.715 1.00 94.06 92 LEU A O 1
ATOM 724 N N . ARG A 1 93 ? -8.082 12.959 11.636 1.00 95.25 93 ARG A N 1
ATOM 725 C CA . ARG A 1 93 ? -8.927 11.879 12.160 1.00 95.25 93 ARG A CA 1
ATOM 726 C C . ARG A 1 93 ? -9.776 12.386 13.340 1.00 95.25 93 ARG A C 1
ATOM 728 O O . ARG A 1 93 ? -9.225 12.618 14.415 1.00 95.25 93 ARG A O 1
ATOM 735 N N . PRO A 1 94 ? -11.115 12.480 13.214 1.00 94.88 94 PRO A N 1
ATOM 736 C CA . PRO A 1 94 ? -11.965 12.937 14.311 1.00 94.88 94 PRO A CA 1
ATOM 737 C C . PRO A 1 94 ? -12.057 11.893 15.429 1.00 94.88 94 PRO A C 1
ATOM 739 O O . PRO A 1 94 ? -11.939 10.686 15.163 1.00 94.88 94 PRO A O 1
ATOM 742 N N . LYS A 1 95 ? -12.351 12.354 16.655 1.00 93.56 95 LYS A N 1
ATOM 743 C CA . LYS A 1 95 ? -12.706 11.493 17.799 1.00 93.56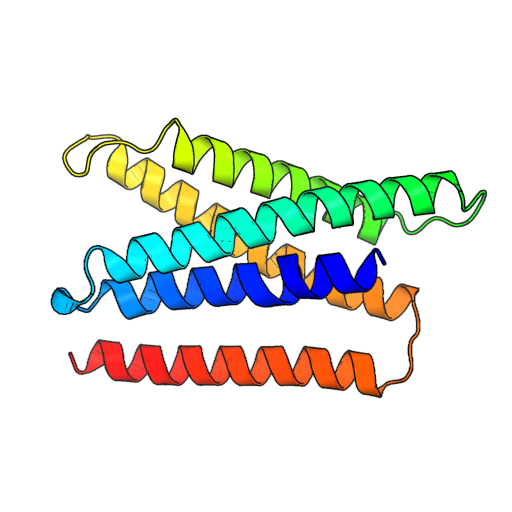 95 LYS A CA 1
ATOM 744 C C . LYS A 1 95 ? -13.943 10.639 17.488 1.00 93.56 95 LYS A C 1
ATOM 746 O O . LYS A 1 95 ? -14.738 10.989 16.612 1.00 93.56 95 LYS A O 1
ATOM 751 N N . LYS A 1 96 ? -14.084 9.498 18.177 1.00 89.75 96 LYS A N 1
ATOM 752 C CA . LYS A 1 96 ? -15.122 8.483 17.893 1.00 89.75 96 LYS A CA 1
ATOM 753 C C . LYS A 1 96 ? -16.554 9.045 17.997 1.00 89.75 96 LYS A C 1
ATOM 755 O O . LYS A 1 96 ? -17.410 8.618 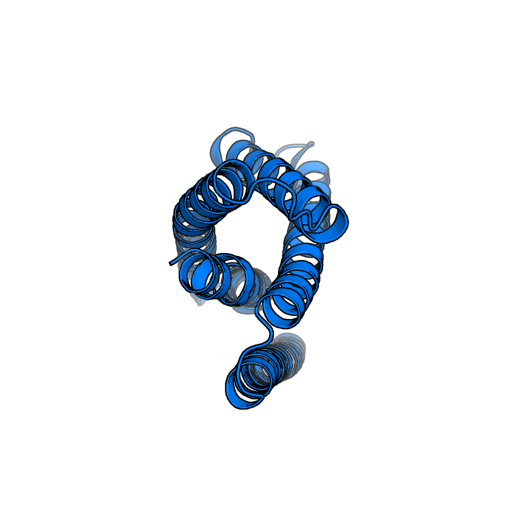17.238 1.00 89.75 96 LYS A O 1
ATOM 760 N N . ASP A 1 97 ? -16.773 10.021 18.868 1.00 93.25 97 ASP A N 1
ATOM 761 C CA . ASP A 1 97 ? -18.039 10.702 19.173 1.00 93.25 97 ASP A CA 1
ATOM 762 C C . ASP A 1 97 ? -18.331 11.934 18.290 1.00 93.25 97 ASP A C 1
ATOM 764 O O . ASP A 1 97 ? -19.389 12.551 18.389 1.00 93.25 97 ASP A O 1
ATOM 768 N N . HIS A 1 98 ? -17.412 12.316 17.399 1.00 95.38 98 HIS A N 1
ATOM 769 C CA . HIS A 1 98 ? -17.543 13.538 16.611 1.00 95.38 98 HIS A CA 1
ATOM 770 C C . HIS A 1 98 ? -18.513 13.385 15.423 1.00 95.38 98 HIS A C 1
ATOM 772 O O . HIS A 1 98 ? -18.424 12.421 14.664 1.00 95.38 98 HIS A O 1
ATOM 778 N N . LYS A 1 99 ? -19.349 14.399 15.144 1.00 94.88 99 LYS A N 1
ATOM 779 C CA . LYS A 1 99 ? -20.348 14.383 14.045 1.00 94.88 99 LYS A CA 1
ATOM 780 C C . LYS A 1 99 ? -19.782 14.062 12.652 1.00 94.88 99 LYS A C 1
ATOM 782 O O . LYS A 1 99 ? -20.457 13.472 11.817 1.00 94.88 99 LYS A O 1
ATOM 787 N N . HIS A 1 100 ? -18.530 14.443 12.389 1.00 94.12 100 HIS A N 1
ATOM 788 C CA . HIS A 1 100 ? -17.852 14.181 11.109 1.00 94.12 100 HIS A CA 1
ATOM 789 C C . HIS A 1 100 ? -17.130 12.825 11.052 1.00 94.12 100 HIS A C 1
ATOM 791 O O . HIS A 1 100 ? -16.547 12.496 10.021 1.00 94.12 100 HIS A O 1
ATOM 797 N N . ARG A 1 101 ? -17.159 12.019 12.124 1.00 95.50 101 ARG A N 1
ATOM 798 C CA . ARG A 1 101 ? -16.488 10.712 12.183 1.00 95.50 101 ARG A CA 1
ATOM 799 C C . ARG A 1 101 ? -16.996 9.761 11.101 1.00 95.50 101 ARG A C 1
ATOM 801 O O . ARG A 1 101 ? -16.188 9.103 10.453 1.00 95.50 101 ARG A O 1
ATOM 808 N N . THR A 1 102 ? -18.307 9.728 10.872 1.00 95.25 102 THR A N 1
ATOM 809 C CA . THR A 1 102 ? -18.934 8.871 9.854 1.00 95.25 102 THR A CA 1
ATOM 810 C C . THR A 1 102 ? -18.509 9.264 8.442 1.00 95.25 102 THR A C 1
ATOM 812 O O . THR A 1 102 ? -18.091 8.402 7.672 1.00 95.25 102 THR A O 1
ATOM 815 N N . LEU A 1 103 ? -18.527 10.566 8.124 1.00 95.50 103 LEU A N 1
ATOM 816 C CA . LEU A 1 103 ? -18.065 11.075 6.828 1.00 95.50 103 LEU A CA 1
ATOM 817 C C . LEU A 1 103 ? -16.576 10.777 6.609 1.00 95.50 103 LEU A C 1
ATOM 819 O O . LEU A 1 103 ? -16.189 10.313 5.539 1.00 95.50 103 LEU A O 1
ATOM 823 N N . TRP A 1 104 ? -15.751 10.988 7.638 1.00 97.50 104 TRP A N 1
ATOM 824 C CA . TRP A 1 104 ? -14.327 10.669 7.586 1.00 97.50 104 TRP A CA 1
ATOM 825 C C . TRP A 1 104 ? -14.092 9.169 7.352 1.00 97.50 104 TRP A C 1
ATOM 827 O O . TRP A 1 104 ? -13.268 8.821 6.514 1.00 97.50 104 TRP A O 1
ATOM 837 N N . ASN A 1 105 ? -14.835 8.278 8.024 1.00 96.25 105 ASN A N 1
ATOM 838 C CA . ASN A 1 105 ? -14.725 6.829 7.812 1.00 96.25 105 ASN A CA 1
ATOM 839 C C . ASN A 1 105 ? -15.097 6.447 6.370 1.00 96.25 105 ASN A C 1
ATOM 841 O O . ASN A 1 105 ? -14.389 5.662 5.748 1.00 96.25 105 ASN A O 1
ATOM 845 N N . PHE A 1 106 ? -16.186 7.006 5.833 1.00 96.50 106 PHE A N 1
ATOM 846 C CA . PHE A 1 106 ? -16.623 6.754 4.458 1.00 96.50 106 PHE A CA 1
ATOM 847 C C . PHE A 1 106 ? -15.552 7.159 3.440 1.00 96.50 106 PHE A C 1
ATOM 849 O O . PHE A 1 106 ? -15.130 6.337 2.625 1.00 96.50 106 PHE A O 1
ATOM 856 N N . TYR A 1 107 ? -15.056 8.395 3.549 1.00 96.50 107 TYR A N 1
ATOM 857 C CA . TYR A 1 107 ? -13.954 8.903 2.734 1.00 96.50 107 TYR A CA 1
ATOM 858 C C . TYR A 1 107 ? -12.710 8.011 2.849 1.00 96.50 107 TYR A C 1
ATOM 860 O O . TYR A 1 107 ? -12.184 7.541 1.840 1.00 96.50 107 TYR A O 1
ATOM 868 N N . HIS A 1 108 ? -12.288 7.710 4.080 1.00 97.56 108 HIS A N 1
ATOM 869 C CA . HIS A 1 108 ? -11.101 6.908 4.357 1.00 97.56 108 HIS A CA 1
ATOM 870 C C . HIS A 1 108 ? -11.210 5.501 3.754 1.00 97.56 108 HIS A C 1
ATOM 872 O O . HIS A 1 108 ? -10.242 4.996 3.188 1.00 97.56 108 HIS A O 1
ATOM 878 N N . HIS A 1 109 ? -12.379 4.864 3.826 1.00 96.62 109 HIS A N 1
ATOM 879 C CA . HIS A 1 109 ? -12.582 3.538 3.251 1.00 96.62 109 HIS A CA 1
ATOM 880 C C . HIS A 1 109 ? -12.571 3.556 1.721 1.00 96.62 109 HIS A C 1
ATOM 882 O O . HIS A 1 109 ? -11.828 2.780 1.121 1.00 96.62 109 HIS A O 1
ATOM 888 N N . ILE A 1 110 ? -13.334 4.450 1.086 1.00 97.06 110 ILE A N 1
ATOM 889 C CA . ILE A 1 110 ? -13.402 4.519 -0.382 1.00 97.06 110 ILE A CA 1
ATOM 890 C C . ILE A 1 110 ? -12.033 4.817 -0.979 1.00 97.06 110 ILE A C 1
ATOM 892 O O . ILE A 1 110 ? -11.586 4.121 -1.892 1.00 97.06 110 ILE A O 1
ATOM 896 N N . GLN A 1 111 ? -11.340 5.817 -0.442 1.00 97.44 111 GLN A N 1
ATOM 897 C CA . GLN A 1 111 ? -10.024 6.188 -0.936 1.00 97.44 111 GLN A CA 1
ATOM 898 C C . GLN A 1 111 ? -8.991 5.089 -0.681 1.00 97.44 111 GLN A C 1
ATOM 900 O O . GLN A 1 111 ? -8.183 4.802 -1.562 1.00 97.44 111 GLN A O 1
ATOM 905 N N . GLY A 1 112 ? -9.060 4.412 0.469 1.00 97.75 112 GLY A N 1
ATOM 906 C CA . GLY A 1 112 ? -8.228 3.246 0.762 1.00 97.75 112 GLY A CA 1
ATOM 907 C C . GLY A 1 112 ? -8.397 2.122 -0.266 1.00 97.75 112 GLY A C 1
ATOM 908 O O . GLY A 1 112 ? -7.404 1.612 -0.784 1.00 97.75 112 GLY A O 1
ATOM 909 N N . TYR A 1 113 ? -9.637 1.773 -0.624 1.00 97.56 113 TYR A N 1
ATOM 910 C CA . TYR A 1 113 ? -9.899 0.760 -1.652 1.00 97.56 113 TYR A CA 1
ATOM 911 C C . TYR A 1 113 ? -9.436 1.198 -3.040 1.00 97.56 113 TYR A C 1
ATOM 913 O O . TYR A 1 113 ? -8.832 0.403 -3.760 1.00 97.56 113 TYR A O 1
ATOM 921 N N . LEU A 1 114 ? -9.648 2.467 -3.398 1.00 98.00 114 LEU A N 1
ATOM 922 C CA . LEU A 1 114 ? -9.175 3.013 -4.666 1.00 98.00 114 LEU A CA 1
ATOM 923 C C . LEU A 1 114 ? -7.646 2.918 -4.789 1.00 98.00 114 LEU A C 1
ATOM 925 O O . LEU A 1 114 ? -7.147 2.500 -5.831 1.00 98.00 114 LEU A O 1
ATOM 929 N N . ILE A 1 115 ? -6.906 3.244 -3.725 1.00 98.38 115 ILE A N 1
ATOM 930 C CA . ILE A 1 115 ? -5.439 3.126 -3.680 1.00 98.38 115 ILE A CA 1
ATOM 931 C C . ILE A 1 115 ? -5.003 1.676 -3.912 1.00 98.38 115 ILE A C 1
ATOM 933 O O . ILE A 1 115 ? -4.115 1.434 -4.725 1.00 98.38 115 ILE A O 1
ATOM 937 N N . VAL A 1 116 ? -5.637 0.701 -3.252 1.00 98.25 116 VAL A N 1
ATOM 938 C CA . VAL A 1 116 ? -5.300 -0.722 -3.434 1.00 98.25 116 VAL A CA 1
ATOM 939 C C . VAL A 1 116 ? -5.558 -1.177 -4.873 1.00 98.25 116 VAL A C 1
ATOM 941 O O . VAL A 1 116 ? -4.684 -1.787 -5.488 1.00 98.25 116 VAL A O 1
ATOM 944 N N . ILE A 1 117 ? -6.720 -0.840 -5.442 1.00 98.12 117 ILE A N 1
ATOM 945 C CA . ILE A 1 117 ? -7.084 -1.220 -6.816 1.00 98.12 117 ILE A CA 1
ATOM 946 C C . ILE A 1 117 ? -6.108 -0.605 -7.823 1.00 98.12 117 ILE A C 1
ATOM 948 O O . ILE A 1 117 ? -5.552 -1.313 -8.665 1.00 98.12 117 ILE A O 1
ATOM 952 N N . LEU A 1 118 ? -5.861 0.705 -7.725 1.00 98.31 118 LEU A N 1
ATOM 953 C CA . LEU A 1 118 ? -4.921 1.399 -8.603 1.00 98.31 118 LEU A CA 1
ATOM 954 C C . LEU A 1 118 ? -3.497 0.862 -8.436 1.00 98.31 118 LEU A C 1
ATOM 956 O O . LEU A 1 118 ? -2.795 0.713 -9.433 1.00 98.31 118 LEU A O 1
ATOM 960 N N . GLY A 1 119 ? -3.088 0.520 -7.212 1.00 98.25 119 GLY A N 1
ATOM 961 C CA . GLY A 1 119 ? -1.808 -0.120 -6.918 1.00 98.25 119 GLY A CA 1
ATOM 962 C C . GLY A 1 119 ? -1.636 -1.437 -7.669 1.00 98.25 119 GLY A C 1
ATOM 963 O O . GLY A 1 119 ? -0.666 -1.590 -8.410 1.00 98.25 119 GLY A O 1
ATOM 964 N N . ILE A 1 120 ? -2.607 -2.348 -7.563 1.00 98.12 120 ILE A N 1
ATOM 965 C CA . ILE A 1 120 ? -2.581 -3.649 -8.251 1.00 98.12 120 ILE A CA 1
ATOM 966 C C . ILE A 1 120 ? -2.556 -3.473 -9.775 1.00 98.12 120 ILE A C 1
ATOM 968 O O . ILE A 1 120 ? -1.722 -4.067 -10.462 1.00 98.12 120 ILE A O 1
ATOM 972 N N . VAL A 1 121 ? -3.423 -2.614 -10.322 1.00 98.31 121 VAL A N 1
ATOM 973 C CA . VAL A 1 121 ? -3.455 -2.328 -11.767 1.00 98.31 121 VAL A CA 1
ATOM 974 C C . VAL A 1 121 ? -2.115 -1.765 -12.241 1.00 98.31 121 VAL A C 1
ATOM 976 O O . VAL A 1 121 ? -1.594 -2.173 -13.284 1.00 98.31 121 VAL A O 1
ATOM 979 N N . ASN A 1 122 ? -1.534 -0.834 -11.483 1.00 98.25 122 ASN A N 1
ATOM 980 C CA . ASN A 1 122 ? -0.274 -0.213 -11.858 1.00 98.25 122 ASN A CA 1
ATOM 981 C C . ASN A 1 122 ? 0.915 -1.173 -11.736 1.00 98.25 122 ASN A C 1
ATOM 983 O O . ASN A 1 122 ? 1.845 -1.073 -12.535 1.00 98.25 122 ASN A O 1
ATOM 987 N N . MET A 1 123 ? 0.862 -2.119 -10.793 1.00 97.62 123 MET A N 1
ATOM 988 C CA . MET A 1 123 ? 1.836 -3.202 -10.649 1.00 97.62 123 MET A CA 1
ATOM 989 C C . MET A 1 123 ? 1.856 -4.104 -11.882 1.00 97.62 123 MET A C 1
ATOM 991 O O . MET A 1 123 ? 2.924 -4.311 -12.456 1.00 97.62 123 MET A O 1
ATOM 995 N N . PHE A 1 124 ? 0.695 -4.574 -12.353 1.00 97.75 124 PHE A N 1
ATOM 996 C CA . PHE A 1 124 ? 0.634 -5.370 -13.582 1.00 97.75 124 PHE A CA 1
ATOM 997 C C . PHE A 1 124 ? 1.138 -4.591 -14.795 1.00 97.75 124 PHE A C 1
ATOM 999 O O . PHE A 1 124 ? 1.941 -5.119 -15.557 1.00 97.75 124 PHE A O 1
ATOM 1006 N N . LYS A 1 125 ? 0.763 -3.313 -14.938 1.00 96.94 125 LYS A N 1
ATOM 1007 C CA . LYS A 1 125 ? 1.306 -2.459 -16.008 1.00 96.94 125 LYS A CA 1
ATOM 1008 C C . LYS A 1 125 ? 2.825 -2.322 -15.928 1.00 96.94 125 LYS A C 1
ATOM 1010 O O . LYS A 1 125 ? 3.489 -2.432 -16.953 1.00 96.94 125 LYS A O 1
ATOM 1015 N N . GLY A 1 126 ? 3.369 -2.102 -14.732 1.00 96.38 126 GLY A N 1
ATOM 1016 C CA . GLY A 1 126 ? 4.812 -2.016 -14.512 1.00 96.38 126 GLY A CA 1
ATOM 1017 C C . GLY A 1 126 ? 5.532 -3.319 -14.866 1.00 96.38 126 GLY A C 1
ATOM 1018 O O . GLY A 1 126 ? 6.583 -3.281 -15.500 1.00 96.38 126 GLY A O 1
ATOM 1019 N N . LEU A 1 127 ? 4.944 -4.470 -14.528 1.00 96.12 127 LEU A N 1
ATOM 1020 C CA . LEU A 1 127 ? 5.460 -5.781 -14.925 1.00 96.12 127 LEU A CA 1
ATOM 1021 C C . LEU A 1 127 ? 5.396 -5.977 -16.443 1.00 96.12 127 LEU A C 1
ATOM 1023 O O . LEU A 1 127 ? 6.382 -6.406 -17.022 1.00 96.12 127 LEU A O 1
ATOM 1027 N N . THR A 1 128 ? 4.304 -5.604 -17.114 1.00 95.00 128 THR A N 1
ATOM 1028 C CA . THR A 1 128 ? 4.225 -5.669 -18.583 1.00 95.00 128 THR A CA 1
ATOM 1029 C C . THR A 1 128 ? 5.294 -4.801 -19.251 1.00 95.00 128 THR A C 1
ATOM 1031 O O . THR A 1 128 ? 5.913 -5.239 -20.211 1.00 95.00 128 THR A O 1
ATOM 1034 N N . ILE A 1 129 ? 5.547 -3.598 -18.726 1.00 94.12 129 ILE A N 1
ATOM 1035 C CA . ILE A 1 129 ? 6.588 -2.688 -19.232 1.00 94.12 129 ILE A CA 1
ATOM 1036 C C . ILE A 1 129 ? 7.985 -3.283 -19.055 1.00 94.12 129 ILE A C 1
ATOM 1038 O O . ILE A 1 129 ? 8.801 -3.231 -19.968 1.00 94.12 129 ILE A O 1
ATOM 1042 N N . LEU A 1 130 ? 8.262 -3.841 -17.874 1.00 93.00 130 LEU A N 1
ATOM 1043 C CA . LEU A 1 130 ? 9.545 -4.473 -17.584 1.00 93.00 130 LEU A CA 1
ATOM 1044 C C . LEU A 1 130 ? 9.751 -5.755 -18.410 1.00 93.00 130 LEU A C 1
ATOM 1046 O O . LEU A 1 130 ? 10.890 -6.170 -18.597 1.00 93.00 130 LEU A O 1
ATOM 1050 N N . SER A 1 131 ? 8.657 -6.374 -18.869 1.00 92.31 131 SER A N 1
ATOM 1051 C CA . SER A 1 131 ? 8.628 -7.657 -19.575 1.00 92.31 131 SER A CA 1
ATOM 1052 C C . SER A 1 131 ? 9.547 -8.716 -18.933 1.00 92.31 131 SER A C 1
ATOM 1054 O O . SER A 1 131 ? 10.414 -9.279 -19.608 1.00 92.31 131 SER A O 1
ATOM 1056 N N . PRO A 1 132 ? 9.425 -8.973 -17.614 1.00 91.25 132 PRO A N 1
ATOM 1057 C CA . PRO A 1 132 ? 10.279 -9.922 -16.922 1.00 91.25 132 PRO A CA 1
ATOM 1058 C C . PRO A 1 132 ? 9.897 -11.361 -17.294 1.00 91.25 132 PRO A C 1
ATOM 1060 O O . PRO A 1 132 ? 8.851 -11.611 -17.884 1.00 91.25 132 PRO A O 1
ATOM 1063 N N . ALA A 1 133 ? 10.706 -12.332 -16.864 1.00 93.88 133 ALA A N 1
ATOM 1064 C CA . ALA A 1 133 ? 10.325 -13.741 -16.950 1.00 93.88 133 ALA A CA 1
ATOM 1065 C C . ALA A 1 133 ? 8.964 -14.002 -16.270 1.00 93.88 133 ALA A C 1
ATOM 1067 O O . ALA A 1 133 ? 8.723 -13.488 -15.171 1.00 93.88 133 ALA A O 1
ATOM 1068 N N . ASP A 1 134 ? 8.141 -14.871 -16.866 1.00 93.19 134 ASP A N 1
ATOM 1069 C CA . ASP A 1 134 ? 6.761 -15.174 -16.439 1.00 93.19 134 ASP A CA 1
ATOM 1070 C C . ASP A 1 134 ? 6.632 -15.495 -14.947 1.00 93.19 134 ASP A C 1
ATOM 1072 O O . ASP A 1 134 ? 5.639 -15.148 -14.307 1.00 93.19 134 ASP A O 1
ATOM 1076 N N . LYS A 1 135 ? 7.680 -16.080 -14.347 1.00 94.06 135 LYS A N 1
ATOM 1077 C CA . LYS A 1 135 ? 7.744 -16.363 -12.907 1.00 94.06 135 LYS A CA 1
ATOM 1078 C C . LYS A 1 135 ? 7.415 -15.151 -12.034 1.00 94.06 135 LYS A C 1
ATOM 1080 O O . LYS A 1 135 ? 6.824 -15.334 -10.978 1.00 94.06 135 LYS A O 1
ATOM 1085 N N . TRP A 1 136 ? 7.760 -13.930 -12.442 1.00 93.12 136 TRP A N 1
ATOM 1086 C CA . TRP A 1 136 ? 7.487 -12.723 -11.657 1.00 93.12 136 TRP A CA 1
ATOM 1087 C C . TRP A 1 136 ? 6.009 -12.331 -11.698 1.00 93.12 136 TRP A C 1
ATOM 1089 O O . TRP A 1 136 ? 5.432 -12.018 -10.656 1.00 93.12 136 TRP A O 1
ATOM 1099 N N . ILE A 1 137 ? 5.382 -12.411 -12.875 1.00 94.75 137 ILE A N 1
ATOM 1100 C CA . ILE A 1 137 ? 3.945 -12.156 -13.046 1.00 94.75 137 ILE A CA 1
ATOM 1101 C C . ILE A 1 137 ? 3.140 -13.230 -12.308 1.00 94.75 137 ILE A C 1
ATOM 1103 O O . ILE A 1 137 ? 2.232 -12.905 -11.541 1.00 94.75 137 ILE A O 1
ATOM 1107 N N . ASN A 1 138 ? 3.529 -14.497 -12.463 1.00 95.75 138 ASN A N 1
ATOM 1108 C CA . ASN A 1 138 ? 2.898 -15.627 -11.786 1.00 95.75 138 ASN A CA 1
ATOM 1109 C C . ASN A 1 138 ? 3.047 -15.529 -10.264 1.00 95.75 138 ASN A C 1
ATOM 1111 O O . ASN A 1 138 ? 2.080 -15.756 -9.545 1.00 95.75 138 ASN A O 1
ATOM 1115 N N . SER A 1 139 ? 4.221 -15.126 -9.764 1.00 95.50 139 SER A N 1
ATOM 1116 C CA . SER A 1 139 ? 4.444 -14.941 -8.323 1.00 95.50 139 SER A CA 1
ATOM 1117 C C . SER A 1 139 ? 3.560 -13.838 -7.750 1.00 95.50 139 SER A C 1
ATOM 1119 O O . SER A 1 139 ? 2.934 -14.032 -6.712 1.00 95.50 139 SER A O 1
ATOM 1121 N N . TYR A 1 140 ? 3.472 -12.687 -8.425 1.00 97.00 140 TYR A N 1
ATOM 1122 C CA . TYR A 1 140 ? 2.612 -11.600 -7.958 1.00 97.00 140 TYR A CA 1
ATOM 1123 C C . TYR A 1 140 ? 1.130 -11.996 -7.990 1.00 97.00 140 TYR A C 1
ATOM 1125 O O . TYR A 1 140 ? 0.400 -11.757 -7.032 1.00 97.00 140 TYR A O 1
ATOM 1133 N N . THR A 1 141 ? 0.706 -12.687 -9.048 1.00 97.25 141 THR A N 1
ATOM 1134 C CA . THR A 1 141 ? -0.656 -13.220 -9.175 1.00 97.25 141 THR A CA 1
ATOM 1135 C C . THR A 1 141 ? -0.973 -14.224 -8.062 1.00 97.25 141 THR A C 1
ATOM 1137 O O . THR A 1 141 ? -2.029 -14.141 -7.438 1.00 97.25 141 THR A O 1
ATOM 1140 N N . LEU A 1 142 ? -0.038 -15.126 -7.747 1.00 97.62 142 LEU A N 1
ATOM 1141 C CA . LEU A 1 142 ? -0.167 -16.074 -6.640 1.00 97.62 142 LEU A CA 1
ATOM 1142 C C . LEU A 1 142 ? -0.317 -15.357 -5.291 1.00 97.62 142 LEU A C 1
ATOM 1144 O O . LEU A 1 142 ? -1.186 -15.726 -4.506 1.00 97.62 142 LEU A O 1
ATOM 1148 N N . ILE A 1 143 ? 0.474 -14.310 -5.034 1.00 97.44 143 ILE A N 1
ATOM 1149 C CA . ILE A 1 143 ? 0.348 -13.494 -3.816 1.00 97.44 143 ILE A CA 1
ATOM 1150 C C . ILE A 1 143 ? -1.061 -12.897 -3.710 1.00 97.44 143 ILE A C 1
ATOM 1152 O O . ILE A 1 143 ? -1.666 -12.966 -2.642 1.00 97.44 143 ILE A O 1
ATOM 1156 N N . LEU A 1 144 ? -1.617 -12.362 -4.802 1.00 98.00 144 LEU A N 1
ATOM 1157 C CA . LEU A 1 144 ? -2.978 -11.817 -4.800 1.00 98.00 144 LEU A CA 1
ATOM 1158 C C . LEU A 1 144 ? -4.033 -12.890 -4.505 1.00 98.00 144 LEU A C 1
ATOM 1160 O O . LEU A 1 144 ? -4.943 -12.632 -3.720 1.00 98.00 144 LEU A O 1
ATOM 1164 N N . TYR A 1 145 ? -3.898 -14.094 -5.070 1.00 98.12 145 TYR A N 1
ATOM 1165 C CA . TYR A 1 145 ? -4.800 -15.205 -4.757 1.00 98.12 145 TYR A CA 1
ATOM 1166 C C . TYR 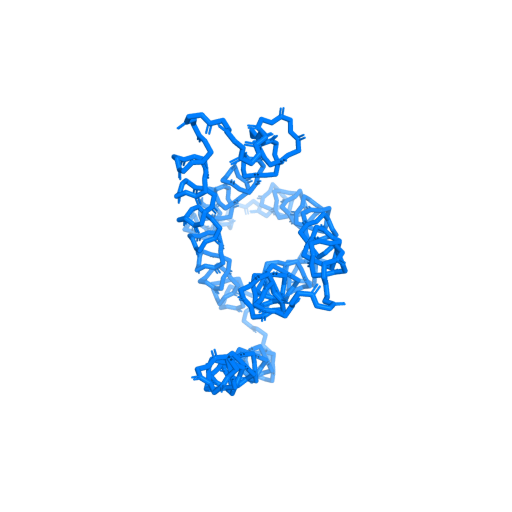A 1 145 ? -4.703 -15.651 -3.298 1.00 98.12 145 TYR A C 1
ATOM 1168 O O . TYR A 1 145 ? -5.731 -15.913 -2.679 1.00 98.12 145 TYR A O 1
ATOM 1176 N N . ILE A 1 146 ? -3.498 -15.690 -2.725 1.00 98.19 146 ILE A N 1
ATOM 1177 C CA . ILE A 1 146 ? -3.302 -16.003 -1.304 1.00 98.19 146 ILE A CA 1
ATOM 1178 C C . ILE A 1 146 ? -3.975 -14.939 -0.431 1.00 98.19 146 ILE A C 1
ATOM 1180 O O . ILE A 1 146 ? -4.734 -15.282 0.471 1.00 98.19 146 ILE A O 1
ATOM 1184 N N . LEU A 1 147 ? -3.748 -13.653 -0.713 1.00 97.81 147 LEU A N 1
ATOM 1185 C CA . LEU A 1 147 ? -4.374 -12.556 0.030 1.00 97.81 147 LEU A CA 1
ATOM 1186 C C . LEU A 1 147 ? -5.902 -12.582 -0.088 1.00 97.81 147 LEU A C 1
ATOM 1188 O O . LEU A 1 147 ? -6.593 -12.364 0.905 1.00 97.81 147 LEU A O 1
ATOM 1192 N N . LEU A 1 148 ? -6.430 -12.890 -1.275 1.00 97.25 148 LEU A N 1
ATOM 1193 C CA . LEU A 1 148 ? -7.862 -13.067 -1.493 1.00 97.25 148 LEU A CA 1
ATOM 1194 C C . LEU A 1 148 ? -8.408 -14.260 -0.700 1.00 97.25 148 LEU A C 1
ATOM 1196 O O . LEU A 1 148 ? -9.441 -14.128 -0.054 1.00 97.25 148 LEU A O 1
ATOM 1200 N N . GLY A 1 149 ? -7.712 -15.398 -0.705 1.00 97.75 149 GLY A N 1
ATOM 1201 C CA . GLY A 1 149 ? -8.084 -16.575 0.080 1.00 97.75 149 GLY A CA 1
ATOM 1202 C C . GLY A 1 149 ? -8.110 -16.287 1.582 1.00 97.75 149 GLY A C 1
ATOM 1203 O O . GLY A 1 149 ? -9.079 -16.634 2.251 1.00 97.75 149 GLY A O 1
ATOM 1204 N N . ILE A 1 150 ? -7.096 -15.579 2.095 1.00 97.19 150 ILE A N 1
ATOM 1205 C CA . ILE A 1 150 ? -7.048 -15.112 3.490 1.00 97.19 150 ILE A CA 1
ATOM 1206 C C . ILE A 1 150 ? -8.234 -14.196 3.788 1.00 97.19 150 ILE A C 1
ATOM 1208 O O . ILE A 1 150 ? -8.881 -14.362 4.817 1.00 97.19 150 ILE A O 1
ATOM 1212 N N . ALA A 1 151 ? -8.533 -13.247 2.899 1.00 96.38 151 ALA A N 1
ATOM 1213 C CA . ALA A 1 151 ? -9.648 -12.328 3.082 1.00 96.38 151 ALA A CA 1
ATOM 1214 C C . ALA A 1 151 ? -11.002 -13.059 3.096 1.00 96.38 151 ALA A C 1
ATOM 1216 O O . ALA A 1 151 ? -11.807 -12.819 3.987 1.00 96.38 151 ALA A O 1
ATOM 1217 N N . ILE A 1 152 ? -11.240 -13.99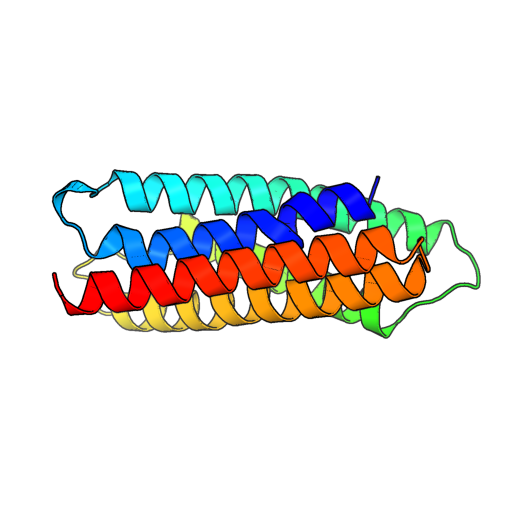1 2.165 1.00 96.50 152 ILE A N 1
ATOM 1218 C CA . ILE A 1 152 ? -12.469 -14.802 2.124 1.00 96.50 152 ILE A CA 1
ATOM 1219 C C . ILE A 1 152 ? -12.604 -15.650 3.391 1.00 96.50 152 ILE A C 1
ATOM 1221 O O . ILE A 1 152 ? -13.663 -15.654 4.012 1.00 96.50 152 ILE A O 1
ATOM 1225 N N . PHE A 1 153 ? -11.536 -16.340 3.796 1.00 96.06 153 PHE A N 1
ATOM 1226 C CA . PHE A 1 153 ? -11.532 -17.127 5.027 1.00 96.06 153 PHE A CA 1
ATOM 1227 C C . PHE A 1 153 ? -11.839 -16.256 6.251 1.00 96.06 153 PHE A C 1
ATOM 1229 O O . PHE A 1 153 ? -12.710 -16.596 7.048 1.00 96.06 153 PHE A O 1
ATOM 1236 N N . ALA A 1 154 ? -11.168 -15.108 6.375 1.00 94.69 154 ALA A N 1
ATOM 1237 C CA . ALA A 1 154 ? -11.389 -14.178 7.472 1.00 94.69 154 ALA A CA 1
ATOM 1238 C C . ALA A 1 154 ? -12.816 -13.609 7.468 1.00 94.69 154 ALA A C 1
ATOM 1240 O O . ALA A 1 154 ? -13.412 -13.502 8.532 1.00 94.69 154 ALA A O 1
ATOM 1241 N N . GLU A 1 155 ? -13.393 -13.315 6.298 1.00 95.06 155 GLU A N 1
ATOM 1242 C CA . GLU A 1 155 ? -14.782 -12.855 6.171 1.00 95.06 155 GLU A CA 1
ATOM 1243 C C . GLU A 1 155 ? -15.760 -13.891 6.731 1.00 95.06 155 GLU A C 1
ATOM 1245 O O . GLU A 1 155 ? -16.596 -13.544 7.564 1.00 95.06 155 GLU A O 1
ATOM 1250 N N . VAL A 1 156 ? -15.594 -15.168 6.367 1.00 94.19 156 VAL A N 1
ATOM 1251 C CA . VAL A 1 156 ? -16.417 -16.264 6.900 1.00 94.19 156 VAL A CA 1
ATOM 1252 C C . VAL A 1 156 ? -16.275 -16.375 8.418 1.00 94.19 156 VAL A C 1
ATOM 1254 O O . VAL A 1 156 ? -17.281 -16.488 9.113 1.00 94.19 156 VAL A O 1
ATOM 1257 N N . VAL A 1 157 ? -15.051 -16.300 8.952 1.00 93.38 157 VAL A N 1
ATOM 1258 C CA . VAL A 1 157 ? -14.819 -16.334 10.407 1.00 93.38 157 VAL A CA 1
ATOM 1259 C C . VAL A 1 157 ? -15.524 -15.170 11.104 1.00 93.38 157 VAL A C 1
ATOM 1261 O O . VAL A 1 157 ? -16.185 -15.380 12.116 1.00 93.38 157 VAL A O 1
ATOM 1264 N N . THR A 1 158 ? -15.443 -13.957 10.553 1.00 91.81 158 THR A N 1
ATOM 1265 C CA . THR A 1 158 ? -16.090 -12.773 11.140 1.00 91.81 158 THR A CA 1
ATOM 1266 C C . THR A 1 158 ? -17.615 -12.780 11.063 1.00 91.81 158 THR A C 1
ATOM 1268 O O . THR A 1 158 ? -18.239 -11.940 11.693 1.00 91.81 158 THR A O 1
ATOM 1271 N N . TRP A 1 159 ? -18.233 -13.689 10.302 1.00 90.38 159 TRP A N 1
ATOM 1272 C CA . TRP A 1 159 ? -19.688 -13.883 10.333 1.00 90.38 159 TRP A CA 1
ATOM 1273 C C . TRP A 1 159 ? -20.140 -14.824 11.456 1.00 90.38 159 TRP A C 1
ATOM 1275 O O . TRP A 1 159 ? -21.325 -14.856 11.777 1.00 90.38 159 TRP A O 1
ATOM 1285 N N . ILE A 1 160 ? -19.222 -15.623 12.007 1.00 89.50 160 ILE A N 1
ATOM 1286 C CA . ILE A 1 160 ? -19.507 -16.608 13.062 1.00 89.50 160 ILE A CA 1
ATOM 1287 C C . ILE A 1 160 ? -19.335 -15.994 14.460 1.00 89.50 160 ILE A C 1
ATOM 1289 O O . ILE A 1 160 ? -19.971 -16.454 15.408 1.00 89.50 160 ILE A O 1
ATOM 1293 N N . VAL A 1 161 ? -18.464 -14.988 14.582 1.00 79.69 161 VAL A N 1
ATOM 1294 C CA . VAL A 1 161 ? -18.145 -14.258 15.823 1.00 79.69 161 VAL A CA 1
ATOM 1295 C C . VAL A 1 161 ? -19.063 -13.056 15.973 1.00 79.69 161 VAL A C 1
ATOM 1297 O O . VAL A 1 161 ? -19.591 -12.874 17.090 1.00 79.69 161 VAL A O 1
#

Organism: Papaver somniferum (NCBI:txid3469)

Nearest PDB structures (foldseek):
  4o79-assembly1_A  TM=7.295E-01  e=6.837E-04  Arabidopsis thaliana
  6s37-assembly1_A  TM=3.934E-01  e=3.445E-01  Pseudomonas putida KT2440
  8tn1-assembly1_B  TM=4.654E-01  e=1.476E+00  synthetic construct
  4r32-assembly1_A  TM=3.234E-01  e=4.028E+00  Homo sapiens
  2cmr-assembly1_A  TM=3.423E-01  e=6.653E+00  Human immunodeficiency virus 1

InterPro domains:
  IPR006593 Cytochrome b561/ferric reductase, transmembrane domain [PF03188] (2-128)
  IPR006593 Cytochrome b561/ferric reductase, transmembrane domain [PS50939] (1-161)
  IPR006593 Cytochrome b561/ferric reductase, transmembrane domain [SM00665] (1-127)

Foldseek 3Di:
DLLVLLCLQLLPLLLVLLLLLVQVVLDPVCVPVSVVSSLVSLVSSLVSLVVSLVVVVVVVVVDPPDDDPVLNVLSVVLNVLSVVLNCCVPPVQDDPPDPCNVVSVVSNVVSSVVSNVSSLVSSVVVCVVVVDPVCVVVVSVVSVVVSVVSSVVSVVVSVVD